Protein AF-A0A816B6E9-F1 (afdb_monomer_lite)

Secondary structure (DSSP, 8-state):
-TTSBPTT-B-TT-PBP-GGGB--TTPPPP-------EE-TTT--EEEE--HHHHSSPPEE--SSSS-EEESSGGGHHHHHTT--EEEPPS-SS--EEEEEETTTTEEEEEE-TTTT-------

Radius of gyration: 19.25 Å; chains: 1; bounding box: 46×41×43 Å

pLDDT: mean 84.03, std 8.9, range [58.66, 95.12]

Organism: NCBI:txid392033

InterPro domains:
  IPR000101 Gamma-glutamyltranspeptidase [PTHR11686] (1-53)
  IPR029055 Nucleophile aminohydrolases, N-terminal [SSF56235] (1-122)
  IPR043137 Gamma-glutamyltranspeptidase, small subunit, C-terminal domain [G3DSA:3.60.20.40] (1-52)
  IPR043137 Gamma-glutamyltranspeptidase, small subunit, C-terminal domain [G3DSA:3.60.20.40] (53-120)

Sequence (124 aa):
MDSFSTPNTTNRFGIPASPANYIAPGKRPVSSMAPLIIMEKHNQRIQQVLGGSAIDSPHLHSQLLPQEVIAENDILKRLKDRGHNITCGAFGGSTIQGIEWRNEVNQYWANCDIRKGGAPDGIS

Foldseek 3Di:
DPLAFDQPDAPPQRHHTDPVRHDDPPDDHDDPDDDDFDADPPPRDRAWPDDAVRQQDKDWDDDPPPQAIETQDDPCPVVVVVVGHYDDDDQPPDWGWIWGQDPVVRDIDTHTRVSVPDDDDDDD

Structure (mmCIF, N/CA/C/O backbone):
data_AF-A0A816B6E9-F1
#
_entry.id   AF-A0A816B6E9-F1
#
loop_
_atom_site.group_PDB
_atom_site.id
_atom_site.type_symbol
_atom_site.label_atom_id
_atom_site.label_alt_id
_atom_site.label_comp_id
_atom_site.label_asym_id
_atom_site.label_entity_id
_atom_site.label_seq_id
_atom_site.pdbx_PDB_ins_code
_atom_site.Cartn_x
_atom_site.Cartn_y
_atom_site.Cartn_z
_atom_site.occupancy
_atom_site.B_iso_or_equiv
_atom_site.auth_seq_id
_atom_site.auth_comp_id
_atom_site.auth_asym_id
_atom_site.auth_atom_id
_atom_site.pdbx_PDB_model_num
ATOM 1 N N . MET A 1 1 ? -10.120 17.010 11.565 1.00 63.78 1 MET A N 1
ATOM 2 C CA . MET A 1 1 ? -9.156 16.376 12.503 1.00 63.78 1 MET A CA 1
ATOM 3 C C . MET A 1 1 ? -9.475 14.880 12.589 1.00 63.78 1 MET A C 1
ATOM 5 O O . MET A 1 1 ? -9.470 14.292 13.663 1.00 63.78 1 MET A O 1
ATOM 9 N N . ASP A 1 2 ? -9.750 14.251 11.446 1.00 82.94 2 ASP A N 1
ATOM 10 C CA . ASP A 1 2 ? -10.646 13.082 11.414 1.00 82.94 2 ASP A CA 1
ATOM 11 C C . ASP A 1 2 ? -9.894 11.754 11.555 1.00 82.94 2 ASP A C 1
ATOM 13 O O . ASP A 1 2 ? -10.496 10.696 11.688 1.00 82.94 2 ASP A O 1
ATOM 17 N N . SER A 1 3 ? -8.560 11.811 11.560 1.00 86.94 3 SER A N 1
ATOM 18 C CA . SER A 1 3 ? -7.685 10.658 11.789 1.00 86.94 3 SER A CA 1
ATOM 19 C C . SER A 1 3 ? -7.501 10.327 13.277 1.00 86.94 3 SER A C 1
ATOM 21 O O . SER A 1 3 ? -6.911 9.297 13.594 1.00 86.94 3 SER A O 1
ATOM 23 N N . PHE A 1 4 ? -7.977 11.175 14.198 1.00 92.31 4 PHE A N 1
ATOM 24 C CA . PHE A 1 4 ? -8.072 10.823 15.617 1.00 92.31 4 PHE A CA 1
ATOM 25 C C . PHE A 1 4 ? -9.312 9.968 15.883 1.00 92.31 4 PHE A C 1
ATOM 27 O O . PHE A 1 4 ? -10.340 10.082 15.225 1.00 92.31 4 PHE A O 1
ATOM 34 N N . SER A 1 5 ? -9.226 9.135 16.910 1.00 88.94 5 SER A N 1
ATOM 35 C CA . SER A 1 5 ? -10.377 8.469 17.502 1.00 88.94 5 SER A CA 1
ATOM 36 C C . SER A 1 5 ? -11.120 9.429 18.442 1.00 88.94 5 SER A C 1
ATOM 38 O O . SER A 1 5 ? -10.492 10.140 19.229 1.00 88.94 5 SER A O 1
ATOM 40 N N . THR A 1 6 ? -12.452 9.426 18.397 1.00 88.81 6 THR A N 1
ATOM 41 C CA . THR A 1 6 ? -13.293 10.193 19.329 1.00 88.81 6 THR A CA 1
ATOM 42 C C . THR A 1 6 ? -13.791 9.257 20.433 1.00 88.81 6 THR A C 1
ATOM 44 O O . THR A 1 6 ? -14.322 8.194 20.119 1.00 88.81 6 THR A O 1
ATOM 47 N N . PRO A 1 7 ? -13.630 9.592 21.724 1.00 86.94 7 PRO A N 1
ATOM 48 C CA . PRO A 1 7 ? -14.166 8.770 22.804 1.00 86.94 7 PRO A CA 1
ATOM 49 C C . PRO A 1 7 ? -15.674 8.539 22.656 1.00 86.94 7 PRO A C 1
ATOM 51 O O . PRO A 1 7 ? 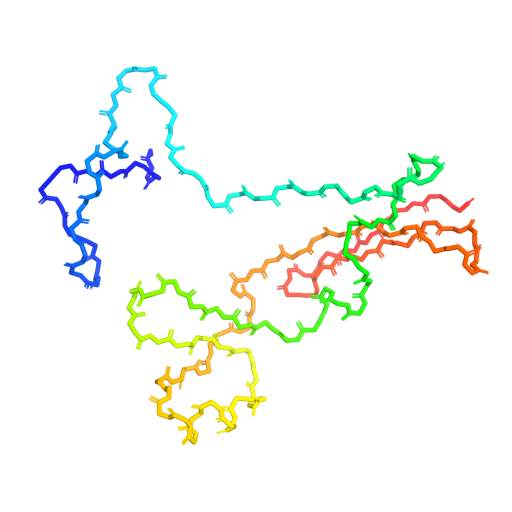-16.400 9.433 22.225 1.00 86.94 7 PRO A O 1
ATOM 54 N N . ASN A 1 8 ? -16.145 7.353 23.050 1.00 84.88 8 ASN A N 1
ATOM 55 C CA . ASN A 1 8 ? -17.558 6.949 23.002 1.00 84.88 8 ASN A CA 1
ATOM 56 C C . ASN A 1 8 ? -18.199 6.963 21.604 1.00 84.88 8 ASN A C 1
ATOM 58 O O . ASN A 1 8 ? -19.424 6.946 21.497 1.00 84.88 8 ASN A O 1
ATOM 62 N N . THR A 1 9 ? -17.400 6.958 20.535 1.00 86.75 9 THR A N 1
ATOM 63 C CA . THR A 1 9 ? -17.905 6.722 19.182 1.00 86.75 9 THR A CA 1
ATOM 64 C C . THR A 1 9 ? -17.550 5.319 18.708 1.00 86.75 9 THR A C 1
ATOM 66 O O . THR A 1 9 ? -16.518 4.740 19.060 1.00 86.75 9 THR A O 1
ATOM 69 N N . THR A 1 10 ? -18.436 4.764 17.893 1.00 85.81 10 THR A N 1
ATOM 70 C CA . THR A 1 10 ? -18.182 3.576 17.087 1.00 85.81 10 THR A CA 1
ATOM 71 C C . THR A 1 10 ? -18.191 3.993 15.627 1.00 85.81 10 THR A C 1
ATOM 73 O O . THR A 1 10 ? -18.932 4.893 15.222 1.00 85.81 10 THR A O 1
ATOM 76 N N . ASN A 1 11 ? -17.332 3.379 14.818 1.00 83.50 11 ASN A N 1
ATOM 77 C CA . ASN A 1 11 ? -17.381 3.622 13.380 1.00 83.50 11 ASN A CA 1
ATOM 78 C C . ASN A 1 11 ? -18.610 2.928 12.753 1.00 83.50 11 ASN A C 1
ATOM 80 O O . ASN A 1 11 ? -19.346 2.197 13.417 1.00 83.50 11 ASN A O 1
ATOM 84 N N . ARG A 1 12 ? -18.810 3.108 11.440 1.00 82.50 12 ARG A N 1
ATOM 85 C CA . ARG A 1 12 ? -19.906 2.474 10.679 1.00 82.50 12 ARG A CA 1
ATOM 86 C C . ARG A 1 12 ? -19.944 0.939 10.800 1.00 82.50 12 ARG A C 1
ATOM 88 O O . ARG A 1 12 ? -20.985 0.341 10.556 1.00 82.50 12 ARG A O 1
ATOM 95 N N . PHE A 1 13 ? -18.831 0.318 11.182 1.00 78.12 13 PHE A N 1
ATOM 96 C CA . PHE A 1 13 ? -18.678 -1.126 11.345 1.00 78.12 13 PHE A CA 1
ATOM 97 C C . PHE A 1 13 ? -18.810 -1.588 12.807 1.00 78.12 13 PHE A C 1
ATOM 99 O O . PHE A 1 13 ? -18.520 -2.741 13.107 1.00 78.12 13 PHE A O 1
ATOM 106 N N . GLY A 1 14 ? -19.218 -0.707 13.728 1.00 84.19 14 GLY A N 1
ATOM 107 C CA . GLY A 1 14 ? -19.398 -1.038 15.145 1.00 84.19 14 GLY A CA 1
ATOM 108 C C . GLY A 1 14 ? -18.092 -1.203 15.931 1.00 84.19 14 GLY A C 1
ATOM 109 O O . GLY A 1 14 ? -18.124 -1.642 17.077 1.00 84.19 14 GLY A O 1
ATOM 110 N N . ILE A 1 15 ? -16.945 -0.847 15.346 1.00 85.31 15 ILE A N 1
ATOM 111 C CA . ILE A 1 15 ? -15.641 -0.966 16.004 1.00 85.31 15 ILE A CA 1
ATOM 112 C C . ILE A 1 15 ? -15.476 0.214 16.973 1.00 85.31 15 ILE A C 1
ATOM 114 O O . ILE A 1 15 ? -15.648 1.365 16.545 1.00 85.31 15 ILE A O 1
ATOM 118 N N . PRO A 1 16 ? -15.152 -0.036 18.257 1.00 88.62 16 PRO A N 1
ATOM 119 C CA . PRO A 1 16 ? -14.958 1.024 19.235 1.00 88.62 16 PRO A CA 1
ATOM 120 C C . PRO A 1 16 ? -13.710 1.854 18.929 1.00 88.62 16 PRO A C 1
ATOM 122 O O . PRO A 1 16 ? -12.718 1.376 18.373 1.00 88.62 16 PRO A O 1
ATOM 125 N N . ALA A 1 17 ? -13.762 3.119 19.329 1.00 89.00 17 ALA A N 1
ATOM 126 C CA . ALA A 1 17 ? -12.653 4.048 19.216 1.00 89.00 17 ALA A CA 1
ATOM 127 C C . ALA A 1 17 ? -11.408 3.558 19.983 1.00 89.00 17 ALA A C 1
ATOM 129 O O . ALA A 1 17 ? -11.507 3.022 21.085 1.00 89.00 17 ALA A O 1
ATOM 130 N N . SER A 1 18 ? -10.218 3.766 19.411 1.00 90.44 18 SER A N 1
ATOM 131 C CA . SER A 1 18 ? -8.952 3.341 20.019 1.00 90.44 18 SER A CA 1
ATOM 132 C C . SER A 1 18 ? -8.424 4.405 20.991 1.00 90.44 18 SER A C 1
ATOM 134 O O . SER A 1 18 ? -8.027 5.479 20.527 1.00 90.44 18 SER A O 1
ATOM 136 N N . PRO A 1 19 ? -8.317 4.131 22.310 1.00 90.75 19 PRO A N 1
ATOM 137 C CA . PRO A 1 19 ? -7.870 5.131 23.287 1.00 90.75 19 PRO A CA 1
ATOM 138 C C . PRO A 1 19 ? -6.477 5.700 23.009 1.00 90.75 19 PRO A C 1
ATOM 140 O O . PRO A 1 19 ? -6.228 6.894 23.187 1.00 90.75 19 PRO A O 1
ATOM 143 N N . ALA A 1 20 ? -5.577 4.867 22.478 1.00 92.25 20 ALA A N 1
ATOM 144 C CA . ALA A 1 20 ? -4.234 5.277 22.078 1.00 92.25 20 ALA A CA 1
ATOM 145 C C . ALA A 1 20 ? -4.236 6.400 21.023 1.00 92.25 20 ALA A C 1
ATOM 147 O O . ALA A 1 20 ? -3.294 7.191 20.972 1.00 92.25 20 ALA A O 1
ATOM 148 N N . ASN A 1 21 ? -5.306 6.536 20.234 1.00 94.81 21 ASN A N 1
ATOM 149 C CA . ASN A 1 21 ? -5.442 7.530 19.174 1.00 94.81 21 ASN A CA 1
ATOM 150 C C . ASN A 1 21 ? -6.481 8.622 19.505 1.00 94.81 21 ASN A C 1
ATOM 152 O O . ASN A 1 21 ? -7.001 9.258 18.597 1.00 94.81 21 ASN A O 1
ATOM 156 N N . TYR A 1 22 ? -6.801 8.871 20.781 1.00 94.38 22 TYR A N 1
ATOM 157 C CA . TYR A 1 22 ? -7.630 10.026 21.162 1.00 94.38 22 TYR A CA 1
ATOM 158 C C . TYR A 1 22 ? -6.914 11.358 20.938 1.00 94.38 22 TYR A C 1
ATOM 160 O O . TYR A 1 22 ? -5.692 11.435 21.107 1.00 94.38 22 TYR A O 1
ATOM 168 N N . ILE A 1 23 ? -7.684 12.391 20.583 1.00 91.94 23 ILE A N 1
ATOM 169 C CA . ILE A 1 23 ? -7.195 13.763 20.418 1.00 91.94 23 ILE A CA 1
ATOM 170 C C . ILE A 1 23 ? -6.687 14.331 21.749 1.00 91.94 23 ILE A C 1
ATOM 172 O O . ILE A 1 23 ? -7.309 14.164 22.795 1.00 91.94 23 ILE A O 1
ATOM 176 N N . ALA A 1 24 ? -5.548 15.016 21.700 1.00 91.88 24 ALA A N 1
ATOM 177 C CA . ALA A 1 24 ? -5.003 15.785 22.813 1.00 91.88 24 ALA A CA 1
ATOM 178 C C . ALA A 1 24 ? -4.173 16.959 22.261 1.00 91.88 24 ALA A C 1
ATOM 180 O O . ALA A 1 24 ? -3.644 16.844 21.148 1.00 91.88 24 ALA A O 1
ATOM 181 N N . PRO A 1 25 ? -4.029 18.075 23.002 1.00 95.12 25 PRO A N 1
ATOM 182 C CA . PRO A 1 25 ? -3.202 19.200 22.572 1.00 95.12 25 PRO A CA 1
ATOM 183 C C . PRO A 1 25 ? -1.779 18.755 22.205 1.00 95.12 25 PRO A C 1
ATOM 185 O O . PRO A 1 25 ? -1.139 18.018 22.950 1.00 95.12 25 PRO A O 1
ATOM 188 N N . GLY A 1 26 ? -1.296 19.170 21.032 1.00 93.50 26 GLY A N 1
ATOM 189 C CA . GLY A 1 26 ? 0.046 18.837 20.533 1.00 93.50 26 GLY A CA 1
ATOM 190 C C . GLY A 1 26 ? 0.248 17.389 20.060 1.00 93.50 26 GLY A C 1
ATOM 191 O O . GLY A 1 26 ? 1.311 17.072 19.524 1.00 93.50 26 GLY A O 1
ATOM 192 N N . LYS A 1 27 ? -0.745 16.503 20.210 1.00 94.44 27 LYS A N 1
ATOM 193 C CA . LYS A 1 27 ? -0.650 15.115 19.740 1.00 94.44 27 LYS A CA 1
ATOM 194 C C . LYS A 1 27 ? -0.765 15.049 18.214 1.00 94.44 27 LYS A C 1
ATOM 196 O O . LYS A 1 27 ? -1.464 15.852 17.601 1.00 94.44 27 LYS A O 1
ATOM 201 N N . ARG A 1 28 ? -0.104 14.064 17.598 1.00 94.19 28 ARG A N 1
ATOM 202 C CA . ARG A 1 28 ? -0.261 13.730 16.172 1.00 94.19 28 ARG A CA 1
ATOM 203 C C . ARG A 1 28 ? -1.200 12.527 16.021 1.00 94.19 28 ARG A C 1
ATOM 205 O O . ARG A 1 28 ? -1.045 11.577 16.790 1.00 94.19 28 ARG A O 1
ATOM 212 N N . PRO A 1 29 ? -2.154 12.550 15.078 1.00 94.50 29 PRO A N 1
ATOM 213 C CA . PRO A 1 29 ? -3.001 11.393 14.823 1.00 94.50 29 PRO A CA 1
ATOM 214 C C . PRO A 1 29 ? -2.206 10.278 14.141 1.00 94.50 29 PRO A C 1
ATOM 216 O O . PRO A 1 29 ? -1.231 10.541 13.431 1.00 94.50 29 PRO A O 1
ATOM 219 N N . VAL A 1 30 ? -2.650 9.036 14.324 1.00 92.69 30 VAL A N 1
ATOM 220 C CA . VAL A 1 30 ? -2.151 7.902 13.535 1.00 92.69 30 VAL A CA 1
ATOM 221 C C . VAL A 1 30 ? -2.466 8.125 12.052 1.00 92.69 30 VAL A C 1
ATOM 223 O O . VAL A 1 30 ? -3.521 8.652 11.699 1.00 92.69 30 VAL A O 1
ATOM 226 N N . SER A 1 31 ? -1.543 7.711 11.184 1.00 92.19 31 SER A N 1
ATOM 227 C CA . SER A 1 31 ? -1.687 7.767 9.731 1.00 92.19 31 SER A CA 1
ATOM 228 C C . SER A 1 31 ? -1.353 6.416 9.108 1.00 92.19 31 SER A C 1
ATOM 230 O O . SER A 1 31 ? -0.464 5.714 9.585 1.00 92.19 31 SER A O 1
ATOM 232 N N . SER A 1 32 ? -2.047 6.078 8.023 1.00 91.44 32 SER A N 1
ATOM 233 C CA . SER A 1 32 ? -1.761 4.907 7.187 1.00 91.44 32 SER A CA 1
ATOM 234 C C . SER A 1 32 ? -0.703 5.184 6.110 1.00 91.44 32 SER A C 1
ATOM 236 O O . SER A 1 32 ? -0.440 4.320 5.279 1.00 91.44 32 SER A O 1
ATOM 238 N N . MET A 1 33 ? -0.113 6.385 6.080 1.00 92.88 33 MET A N 1
ATOM 239 C CA . MET A 1 33 ? 0.939 6.727 5.121 1.00 92.88 33 MET A CA 1
ATOM 240 C C . MET A 1 33 ? 2.207 5.907 5.383 1.00 92.88 33 MET A C 1
ATOM 242 O O . MET A 1 33 ? 2.741 5.923 6.490 1.00 92.88 33 MET A O 1
ATOM 246 N N . ALA A 1 34 ? 2.719 5.259 4.338 1.00 91.00 34 ALA A N 1
ATOM 247 C CA . ALA A 1 34 ? 3.941 4.460 4.384 1.00 91.00 34 ALA A CA 1
ATOM 248 C C . ALA A 1 34 ? 4.885 4.828 3.220 1.00 91.00 34 ALA A C 1
ATOM 250 O O . ALA A 1 34 ? 5.032 4.044 2.282 1.00 91.00 34 ALA A O 1
ATOM 251 N N . PRO A 1 35 ? 5.507 6.026 3.227 1.00 90.50 35 PRO A N 1
ATOM 252 C CA . PRO A 1 35 ? 6.560 6.338 2.265 1.00 90.50 35 PRO A CA 1
ATOM 253 C C . PRO A 1 35 ? 7.753 5.399 2.490 1.00 90.50 35 PRO A C 1
ATOM 255 O O . PRO A 1 35 ? 8.216 5.244 3.621 1.00 90.50 35 PRO A O 1
ATOM 258 N N . LEU A 1 36 ? 8.245 4.769 1.422 1.00 89.38 36 LEU A N 1
ATOM 259 C CA . LEU A 1 36 ? 9.281 3.741 1.495 1.00 89.38 36 LEU A CA 1
ATOM 260 C C . LEU A 1 36 ? 10.391 4.007 0.475 1.00 89.38 36 LEU A C 1
ATOM 262 O O . LEU A 1 36 ? 10.118 4.302 -0.685 1.00 89.38 36 LEU A O 1
ATOM 266 N N . ILE A 1 37 ? 11.638 3.841 0.915 1.00 88.12 37 ILE A N 1
ATOM 267 C CA . ILE A 1 37 ? 12.826 3.812 0.058 1.00 88.12 37 ILE A CA 1
ATOM 268 C C . ILE A 1 37 ? 13.518 2.474 0.294 1.00 88.12 37 ILE A C 1
ATOM 270 O O . ILE A 1 37 ? 13.867 2.151 1.431 1.00 88.12 37 ILE A O 1
ATOM 274 N N . ILE A 1 38 ? 13.727 1.704 -0.773 1.00 86.31 38 ILE A N 1
ATOM 275 C CA . ILE A 1 38 ? 14.470 0.445 -0.718 1.00 86.31 38 ILE A CA 1
ATOM 276 C C . ILE A 1 38 ? 15.860 0.683 -1.304 1.00 86.31 38 ILE A C 1
ATOM 278 O O . ILE A 1 38 ? 16.009 1.134 -2.444 1.00 86.31 38 ILE A O 1
ATOM 282 N N . MET A 1 39 ? 16.881 0.375 -0.507 1.00 83.94 39 MET A N 1
ATOM 283 C CA . MET A 1 39 ? 18.282 0.538 -0.884 1.00 83.94 39 MET A CA 1
ATOM 284 C C . MET A 1 39 ? 18.957 -0.813 -1.073 1.00 83.94 39 MET A C 1
ATOM 286 O O . MET A 1 39 ? 18.750 -1.746 -0.294 1.00 83.94 39 MET A O 1
ATOM 290 N N . GLU A 1 40 ? 19.831 -0.886 -2.068 1.00 80.50 40 GLU A N 1
ATOM 291 C CA . GLU A 1 40 ? 20.719 -2.020 -2.239 1.00 80.50 40 GLU A CA 1
ATOM 292 C C . GLU A 1 40 ? 21.809 -2.006 -1.162 1.00 80.50 40 GLU A C 1
ATOM 294 O O . GLU A 1 40 ? 22.503 -1.011 -0.940 1.00 80.50 40 GLU A O 1
ATOM 299 N N . LYS A 1 41 ? 21.997 -3.156 -0.513 1.00 78.31 41 LYS A N 1
ATOM 300 C CA . LYS A 1 41 ? 22.912 -3.307 0.624 1.00 78.31 41 LYS A CA 1
ATOM 301 C C . LYS A 1 41 ? 24.371 -2.972 0.291 1.00 78.31 41 LYS A C 1
ATOM 303 O O . LYS A 1 41 ? 25.094 -2.503 1.163 1.00 78.31 41 LYS A O 1
ATOM 308 N N . HIS A 1 42 ? 24.817 -3.255 -0.933 1.00 75.38 42 HIS A N 1
ATOM 309 C CA . HIS A 1 42 ? 26.244 -3.283 -1.269 1.00 75.38 42 HIS A CA 1
ATOM 310 C C . HIS A 1 42 ? 26.793 -1.971 -1.827 1.00 75.38 42 HIS A C 1
ATOM 312 O O . HIS A 1 42 ? 27.951 -1.651 -1.583 1.00 75.38 42 HIS A O 1
ATOM 318 N N . ASN A 1 43 ? 25.985 -1.212 -2.561 1.00 70.25 43 ASN A N 1
ATOM 319 C CA . ASN A 1 43 ? 26.423 0.012 -3.239 1.00 70.25 43 ASN A CA 1
ATOM 320 C C . ASN A 1 43 ? 25.671 1.263 -2.749 1.00 70.25 43 ASN A C 1
ATOM 322 O O . ASN A 1 43 ? 25.882 2.337 -3.308 1.00 70.25 43 ASN A O 1
ATOM 326 N N . GLN A 1 44 ? 24.792 1.118 -1.743 1.00 65.56 44 GLN A N 1
ATOM 327 C CA . GLN A 1 44 ? 23.921 2.179 -1.217 1.00 65.56 44 GLN A CA 1
ATOM 328 C C . GLN A 1 44 ? 23.111 2.905 -2.306 1.00 65.56 44 GLN A C 1
ATOM 330 O O . GLN A 1 44 ? 22.683 4.043 -2.117 1.00 65.56 44 GLN A O 1
ATOM 335 N N . ARG A 1 45 ? 22.885 2.260 -3.457 1.00 66.31 45 ARG A N 1
ATOM 336 C CA . ARG A 1 45 ? 22.025 2.802 -4.507 1.00 66.31 45 ARG A CA 1
ATOM 337 C C . ARG A 1 45 ? 20.572 2.583 -4.126 1.00 66.31 45 ARG A C 1
ATOM 339 O O . ARG A 1 45 ? 20.205 1.560 -3.543 1.00 66.31 45 ARG A O 1
ATOM 346 N N . ILE A 1 46 ? 19.737 3.548 -4.488 1.00 67.19 46 ILE A N 1
ATOM 347 C CA . ILE A 1 46 ? 18.287 3.388 -4.435 1.00 67.19 46 ILE A CA 1
ATOM 348 C C . ILE A 1 46 ? 17.944 2.319 -5.467 1.00 67.19 46 ILE A C 1
ATOM 350 O O . ILE A 1 46 ? 18.138 2.535 -6.658 1.00 67.19 46 ILE A O 1
ATOM 354 N N . GLN A 1 47 ? 17.499 1.154 -5.005 1.00 65.81 47 GLN A N 1
ATOM 355 C CA . GLN A 1 47 ? 17.164 0.045 -5.891 1.00 65.81 47 GLN A CA 1
ATOM 356 C C . GLN A 1 47 ? 15.712 0.162 -6.343 1.00 65.81 47 GLN A C 1
ATOM 358 O O . GLN A 1 47 ? 15.411 -0.050 -7.514 1.00 65.81 47 GLN A O 1
ATOM 363 N N . GLN A 1 48 ? 14.809 0.529 -5.428 1.00 67.00 48 GLN A N 1
ATOM 364 C CA . GLN A 1 48 ? 13.386 0.415 -5.706 1.00 67.00 48 GLN A CA 1
ATOM 365 C C . GLN A 1 48 ? 12.519 1.381 -4.887 1.00 67.00 48 GLN A C 1
ATOM 367 O O . GLN A 1 48 ? 12.541 1.409 -3.657 1.00 67.00 48 GLN A O 1
ATOM 372 N N . VAL A 1 49 ? 11.666 2.102 -5.602 1.00 62.28 49 VAL A N 1
ATOM 373 C CA . VAL A 1 49 ? 10.382 2.626 -5.142 1.00 62.28 49 VAL A CA 1
ATOM 374 C C . VAL A 1 49 ? 9.348 1.999 -6.084 1.00 62.28 49 VAL A C 1
ATOM 376 O O . VAL A 1 49 ? 8.893 2.648 -7.000 1.00 62.28 49 VAL A O 1
ATOM 379 N N . LEU A 1 50 ? 9.070 0.699 -5.918 1.00 61.97 50 LEU A N 1
ATOM 380 C CA . LEU A 1 50 ? 8.117 -0.152 -6.666 1.00 61.97 50 LEU A CA 1
ATOM 381 C C . LEU A 1 50 ? 8.240 -0.148 -8.215 1.00 61.97 50 LEU A C 1
ATOM 383 O O . LEU A 1 50 ? 8.027 0.856 -8.883 1.00 61.97 50 LEU A O 1
ATOM 387 N N . GLY A 1 51 ? 8.543 -1.307 -8.811 1.00 63.06 51 GLY A N 1
ATOM 388 C CA . GLY A 1 51 ? 8.675 -1.446 -10.270 1.00 63.06 51 GLY A CA 1
ATOM 389 C C . GLY A 1 51 ? 7.367 -1.197 -11.039 1.00 63.06 51 GLY A C 1
ATOM 390 O O . GLY A 1 51 ? 6.278 -1.489 -10.547 1.00 63.06 51 GLY A O 1
ATOM 391 N N . GLY A 1 52 ? 7.470 -0.684 -12.271 1.00 66.94 52 GLY A N 1
ATOM 392 C CA . GLY A 1 52 ? 6.319 -0.186 -13.042 1.00 66.94 52 GLY A CA 1
ATOM 393 C C . GLY A 1 52 ? 5.148 -1.168 -13.192 1.00 66.94 52 GLY A C 1
ATOM 394 O O . GLY A 1 52 ? 4.025 -0.824 -12.844 1.00 66.94 52 GLY A O 1
ATOM 395 N N . SER A 1 53 ? 5.388 -2.417 -13.603 1.00 76.25 53 SER A N 1
ATOM 396 C CA . SER A 1 53 ? 4.319 -3.427 -13.721 1.00 76.25 53 SER A CA 1
ATOM 397 C C . SER A 1 53 ? 3.735 -3.871 -12.374 1.00 76.25 53 SER A C 1
ATOM 399 O O . SER A 1 53 ? 2.604 -4.353 -12.328 1.00 76.25 53 SER A O 1
ATOM 401 N N . ALA A 1 54 ? 4.474 -3.703 -11.273 1.00 83.88 54 ALA A N 1
ATOM 402 C CA . ALA A 1 54 ? 3.974 -3.999 -9.934 1.00 83.88 54 ALA A CA 1
ATOM 403 C C . ALA A 1 54 ? 2.961 -2.945 -9.461 1.00 83.88 54 ALA A C 1
ATOM 405 O O . ALA A 1 54 ? 2.035 -3.291 -8.738 1.00 83.88 54 ALA A O 1
ATOM 406 N N . ILE A 1 55 ? 3.103 -1.690 -9.902 1.00 87.62 55 ILE A N 1
ATOM 407 C CA . ILE A 1 55 ? 2.176 -0.591 -9.579 1.00 87.62 55 ILE A CA 1
ATOM 408 C C . ILE A 1 55 ? 0.795 -0.819 -10.208 1.00 87.62 55 ILE A C 1
ATOM 410 O O . ILE A 1 55 ? -0.233 -0.621 -9.563 1.00 87.62 55 ILE A O 1
ATOM 414 N N . ASP A 1 56 ? 0.763 -1.297 -11.450 1.00 87.38 56 ASP A N 1
ATOM 415 C CA . ASP A 1 56 ? -0.493 -1.544 -12.171 1.00 87.38 56 ASP A CA 1
ATOM 416 C C . ASP A 1 56 ? -1.054 -2.954 -11.930 1.00 87.38 56 ASP A C 1
ATOM 418 O O . ASP A 1 56 ? -2.121 -3.309 -12.433 1.00 87.38 56 ASP A O 1
ATOM 422 N N . SER A 1 57 ? -0.357 -3.772 -11.137 1.00 87.25 57 SER A N 1
ATOM 423 C CA . SER A 1 57 ? -0.839 -5.101 -10.772 1.00 87.25 57 SER A CA 1
ATOM 424 C C . SER A 1 57 ? -2.104 -5.004 -9.905 1.00 87.25 57 SER A C 1
ATOM 426 O O . SER A 1 57 ? -2.234 -4.068 -9.117 1.00 87.25 57 SER A O 1
ATOM 428 N N . PRO A 1 58 ? -3.048 -5.955 -10.014 1.00 86.62 58 PRO A N 1
ATOM 429 C CA . PRO A 1 58 ? -4.262 -5.964 -9.200 1.00 86.62 58 PRO A CA 1
ATOM 430 C C . PRO A 1 58 ? -3.964 -5.976 -7.697 1.00 86.62 58 PRO A C 1
ATOM 432 O O . PRO A 1 58 ? -3.150 -6.773 -7.224 1.00 86.62 58 PRO A O 1
ATOM 435 N N . HIS A 1 59 ? -4.669 -5.138 -6.940 1.00 87.00 59 HIS A N 1
ATOM 436 C CA . HIS A 1 59 ? -4.521 -5.042 -5.490 1.00 87.00 59 HIS A CA 1
ATOM 437 C C . HIS A 1 59 ? -5.597 -5.831 -4.735 1.00 87.00 59 HIS A C 1
ATOM 439 O O . HIS A 1 59 ? -6.726 -6.017 -5.200 1.00 87.00 59 HIS A O 1
ATOM 445 N N . LEU A 1 60 ? -5.240 -6.259 -3.522 1.00 89.06 60 LEU A N 1
ATOM 446 C CA . LEU A 1 60 ? -6.170 -6.769 -2.520 1.00 89.06 60 LEU A CA 1
ATOM 447 C C . LEU A 1 60 ? -5.915 -6.081 -1.177 1.00 89.06 60 LEU A C 1
ATOM 449 O O . LEU A 1 60 ? -4.789 -5.682 -0.885 1.00 89.06 60 LEU A O 1
ATOM 453 N N . HIS A 1 61 ? -6.950 -5.972 -0.349 1.00 89.62 61 HIS A N 1
ATOM 454 C CA . HIS A 1 61 ? -6.890 -5.357 0.974 1.00 89.62 61 HIS A CA 1
ATOM 455 C C . HIS A 1 61 ? -7.698 -6.159 1.990 1.00 89.62 61 HIS A C 1
ATOM 457 O O . HIS A 1 61 ? -8.816 -6.598 1.718 1.00 89.62 61 HIS A O 1
ATOM 463 N N . SER A 1 62 ? -7.140 -6.306 3.188 1.00 90.06 62 SER A N 1
ATOM 464 C CA . SER A 1 62 ? -7.870 -6.713 4.384 1.00 90.06 62 SER A CA 1
ATOM 465 C C . SER A 1 62 ? -7.220 -6.057 5.596 1.00 90.06 62 SER A C 1
ATOM 467 O O . SER A 1 62 ? -5.998 -6.014 5.715 1.00 90.06 62 SER A O 1
ATOM 469 N N . GLN A 1 63 ? -8.045 -5.544 6.5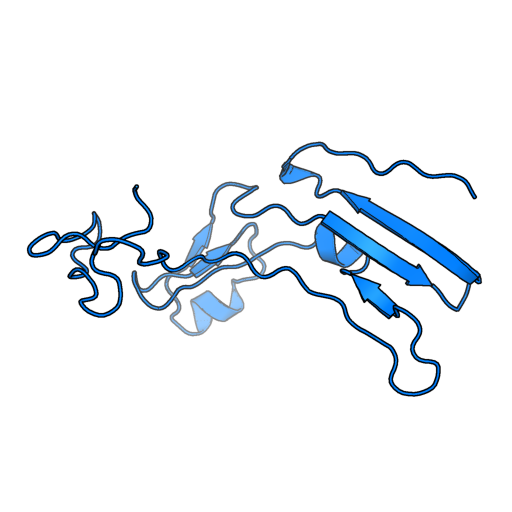01 1.00 90.62 63 GLN A N 1
ATOM 470 C CA . GLN A 1 63 ? -7.618 -4.781 7.677 1.00 90.62 63 GLN A CA 1
ATOM 471 C C . GLN A 1 63 ? -8.088 -5.433 8.981 1.00 90.62 63 GLN A C 1
ATOM 473 O O . GLN A 1 63 ? -8.311 -4.740 9.972 1.00 90.62 63 GLN A O 1
ATOM 478 N N . LEU A 1 64 ? -8.269 -6.762 8.960 1.00 89.12 64 LEU A N 1
ATOM 479 C CA . LEU A 1 64 ? -8.842 -7.599 10.024 1.00 89.12 64 LEU A CA 1
ATOM 480 C C . LEU A 1 64 ? -10.341 -7.358 10.275 1.00 89.12 64 LEU A C 1
ATOM 482 O O . LEU A 1 64 ? -11.118 -8.310 10.250 1.00 89.12 64 LEU A O 1
ATOM 486 N N . LEU A 1 65 ? -10.746 -6.105 10.499 1.00 87.06 65 LEU A N 1
ATOM 487 C CA . LEU A 1 65 ? -12.134 -5.704 10.723 1.00 87.06 65 LEU A CA 1
ATOM 488 C C . LEU A 1 65 ? -12.553 -4.592 9.742 1.00 87.06 65 LEU A C 1
ATOM 490 O O . LEU A 1 65 ? -11.887 -3.555 9.697 1.00 87.06 65 LEU A O 1
ATOM 494 N N . PRO A 1 66 ? -13.676 -4.724 9.015 1.00 86.50 66 PRO A N 1
ATOM 495 C CA . PRO A 1 66 ? -14.573 -5.884 8.975 1.00 86.50 66 PRO A CA 1
ATOM 496 C C . PRO A 1 66 ? -13.900 -7.138 8.388 1.00 86.50 66 PRO A C 1
ATOM 498 O O . PRO A 1 66 ? -12.876 -7.048 7.712 1.00 86.50 66 PRO A O 1
ATOM 501 N N . GLN A 1 67 ? -14.466 -8.315 8.680 1.00 90.00 67 GLN A N 1
ATOM 502 C CA . GLN A 1 67 ? -13.938 -9.611 8.239 1.00 90.00 67 GLN A CA 1
ATOM 503 C C . GLN A 1 67 ? -14.268 -9.860 6.758 1.00 90.00 67 GLN A C 1
ATOM 505 O O . GLN A 1 67 ? -15.125 -10.671 6.402 1.00 90.00 67 GLN A O 1
ATOM 510 N N . GLU A 1 68 ? -13.585 -9.128 5.888 1.00 88.50 68 GLU A N 1
ATOM 511 C CA . GLU A 1 68 ? -13.680 -9.254 4.439 1.00 88.50 68 GLU A CA 1
ATOM 512 C C . GLU A 1 68 ? -12.323 -9.022 3.764 1.00 88.50 68 GLU A C 1
ATOM 514 O O . GLU A 1 68 ? -11.390 -8.442 4.334 1.00 88.50 68 GLU A O 1
ATOM 519 N N . VAL A 1 69 ? -12.223 -9.512 2.533 1.00 88.94 69 VAL A N 1
ATOM 520 C CA . VAL A 1 69 ? -11.132 -9.230 1.604 1.00 88.94 69 VAL A CA 1
ATOM 521 C C . VAL A 1 69 ? -11.719 -8.470 0.426 1.00 88.94 69 VAL A C 1
ATOM 523 O O . VAL A 1 69 ? -12.643 -8.950 -0.227 1.00 88.94 69 VAL A O 1
ATOM 526 N N . ILE A 1 70 ? -11.168 -7.298 0.144 1.00 88.12 70 ILE A N 1
ATOM 527 C CA . ILE A 1 70 ? -11.555 -6.478 -1.002 1.00 88.12 70 ILE A CA 1
ATOM 528 C C . ILE A 1 70 ? -10.482 -6.644 -2.069 1.00 88.12 70 ILE A C 1
ATOM 530 O O . ILE A 1 70 ? -9.302 -6.510 -1.756 1.00 88.12 70 ILE A O 1
ATOM 534 N N . ALA A 1 71 ? -10.857 -6.927 -3.314 1.00 88.00 71 ALA A N 1
ATOM 535 C CA . ALA A 1 71 ? -9.892 -7.005 -4.410 1.00 88.00 71 ALA A CA 1
ATOM 536 C C . ALA A 1 71 ? -10.436 -6.492 -5.733 1.00 88.00 71 ALA A C 1
ATOM 538 O O . ALA A 1 71 ? -11.646 -6.409 -5.930 1.00 88.00 71 ALA A O 1
ATOM 539 N N . GLU A 1 72 ? -9.516 -6.164 -6.634 1.00 85.62 72 GLU A N 1
ATOM 540 C CA . GLU A 1 72 ? -9.830 -5.541 -7.921 1.00 85.62 72 GLU A CA 1
ATOM 541 C C . GLU A 1 72 ? -10.218 -6.540 -9.020 1.00 85.62 72 GLU A C 1
ATOM 543 O O . GLU A 1 72 ? -10.818 -6.143 -10.016 1.00 85.62 72 GLU A O 1
ATOM 548 N N . ASN A 1 73 ? -9.900 -7.831 -8.873 1.00 77.56 73 ASN A N 1
ATOM 549 C CA . ASN A 1 73 ? -10.263 -8.858 -9.851 1.00 77.56 73 ASN A CA 1
ATOM 550 C C . ASN A 1 73 ? -10.453 -10.259 -9.232 1.00 77.56 73 ASN A C 1
ATOM 552 O O . ASN A 1 73 ? -10.228 -10.493 -8.044 1.00 77.56 73 ASN A O 1
ATOM 556 N N . ASP A 1 74 ? -10.870 -11.217 -10.066 1.00 66.50 74 ASP A N 1
ATOM 557 C CA . ASP A 1 74 ? -11.248 -12.581 -9.660 1.00 66.50 74 ASP A CA 1
ATOM 558 C C . ASP A 1 74 ? -10.053 -13.534 -9.432 1.00 66.50 74 ASP A C 1
ATOM 560 O O . ASP A 1 74 ? -10.205 -14.756 -9.409 1.00 66.50 74 ASP A O 1
ATOM 564 N N . ILE A 1 75 ? -8.843 -13.007 -9.185 1.00 66.75 75 ILE A N 1
ATOM 565 C CA . ILE A 1 75 ? -7.671 -13.831 -8.806 1.00 66.75 75 ILE A CA 1
ATOM 566 C C . ILE A 1 75 ? -7.885 -14.598 -7.489 1.00 66.75 75 ILE A C 1
ATOM 568 O O . ILE A 1 75 ? -7.095 -15.468 -7.122 1.00 66.75 75 ILE A O 1
ATOM 572 N N . LEU A 1 76 ? -8.968 -14.301 -6.770 1.00 71.81 76 LEU A N 1
ATOM 573 C CA . LEU A 1 76 ? -9.246 -14.796 -5.432 1.00 71.81 76 LEU A CA 1
ATOM 574 C C . LEU A 1 76 ? -10.182 -16.008 -5.371 1.00 71.81 76 LEU A C 1
ATOM 576 O O . LEU A 1 76 ? -10.611 -16.372 -4.275 1.00 71.81 76 LEU A O 1
ATOM 580 N N . LYS A 1 77 ? -10.462 -16.692 -6.490 1.00 76.06 77 LYS A N 1
ATOM 581 C CA . LYS A 1 77 ? -11.250 -17.941 -6.476 1.00 76.06 77 LYS A CA 1
ATOM 582 C C . LYS A 1 77 ? -10.729 -18.945 -5.434 1.00 76.06 77 LYS A C 1
ATOM 584 O O . LYS A 1 77 ? -11.495 -19.441 -4.617 1.00 76.06 77 LYS A O 1
ATOM 589 N N . ARG A 1 78 ? -9.402 -19.109 -5.345 1.00 81.75 78 ARG A N 1
ATOM 59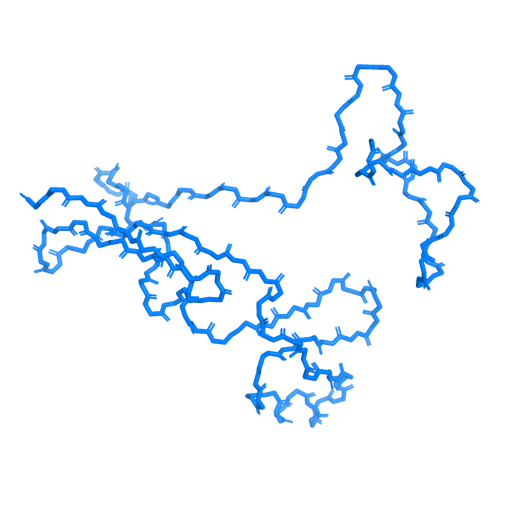0 C CA . ARG A 1 78 ? -8.744 -19.949 -4.324 1.00 81.75 78 ARG A CA 1
ATOM 591 C C . ARG A 1 78 ? -8.922 -19.467 -2.882 1.00 81.75 78 ARG A C 1
ATOM 593 O O . ARG A 1 78 ? -8.848 -20.284 -1.971 1.00 81.75 78 ARG A O 1
ATOM 600 N N . LEU A 1 79 ? -9.085 -18.166 -2.644 1.00 87.00 79 LEU A N 1
ATOM 601 C CA . LEU A 1 79 ? -9.356 -17.657 -1.297 1.00 87.00 79 LEU A CA 1
ATOM 602 C C . LEU A 1 79 ? -10.824 -17.885 -0.915 1.00 87.00 79 LEU A C 1
ATOM 604 O O . LEU A 1 79 ? -11.091 -18.221 0.237 1.00 87.00 79 LEU A O 1
ATOM 608 N N . LYS A 1 80 ? -11.762 -17.794 -1.869 1.00 86.56 80 LYS A N 1
ATOM 609 C CA . LYS A 1 80 ? -13.162 -18.183 -1.628 1.00 86.56 80 LYS A CA 1
ATOM 610 C C . LYS A 1 80 ? -13.248 -19.657 -1.234 1.00 86.56 80 LYS A C 1
ATOM 612 O O . LYS A 1 80 ? -13.881 -19.975 -0.234 1.00 86.56 80 LYS A O 1
ATOM 617 N N . ASP A 1 81 ? -12.516 -20.530 -1.932 1.00 88.62 81 ASP A N 1
ATOM 618 C CA . ASP A 1 81 ? -12.444 -21.967 -1.613 1.00 88.62 81 ASP A CA 1
ATOM 619 C C . ASP A 1 81 ? -11.881 -22.241 -0.205 1.00 88.62 81 ASP A C 1
ATOM 621 O O . ASP A 1 81 ? -12.185 -23.259 0.411 1.00 88.62 81 ASP A O 1
ATOM 625 N N . ARG A 1 82 ? -11.068 -21.322 0.330 1.00 89.75 82 ARG A N 1
ATOM 626 C CA . ARG A 1 82 ? -10.526 -21.377 1.698 1.00 89.75 82 ARG A CA 1
ATOM 627 C C . ARG A 1 82 ? -11.452 -20.746 2.747 1.00 89.75 82 ARG A C 1
ATOM 629 O O . ARG A 1 82 ? -11.066 -20.660 3.908 1.00 89.75 82 ARG A O 1
ATOM 636 N N . GLY A 1 83 ? -12.650 -20.307 2.358 1.00 89.88 83 GLY A N 1
ATOM 637 C CA . GLY A 1 83 ? -13.659 -19.739 3.255 1.00 89.88 83 GLY A CA 1
ATOM 638 C C . GLY A 1 83 ? -13.520 -18.238 3.521 1.00 89.88 83 GLY A C 1
ATOM 639 O O . GLY A 1 83 ? -14.166 -17.724 4.432 1.00 89.88 83 GLY A O 1
ATOM 640 N N . HIS A 1 84 ? -12.695 -17.512 2.759 1.00 90.50 84 HIS A N 1
ATOM 641 C CA . HIS A 1 84 ? -12.621 -16.057 2.893 1.00 90.50 84 HIS A CA 1
ATOM 642 C C . HIS A 1 84 ? -13.881 -15.394 2.323 1.00 90.50 84 HIS A C 1
ATOM 644 O O . HIS A 1 84 ? -14.332 -15.733 1.229 1.00 90.50 84 HIS A O 1
ATOM 650 N N . ASN A 1 85 ? -14.415 -14.408 3.046 1.00 90.12 85 ASN A N 1
ATOM 651 C CA . ASN A 1 85 ? -15.460 -13.525 2.539 1.00 90.12 85 ASN A CA 1
ATOM 652 C C . ASN A 1 85 ? -14.823 -12.477 1.617 1.00 90.12 85 ASN A C 1
ATOM 654 O O . ASN A 1 85 ? -14.002 -11.684 2.081 1.00 90.12 85 ASN A O 1
ATOM 658 N N . ILE A 1 86 ? -15.147 -12.506 0.322 1.00 85.81 86 ILE A N 1
ATOM 659 C CA . ILE A 1 86 ? -14.464 -11.691 -0.691 1.00 85.81 86 ILE A CA 1
ATOM 660 C C . ILE A 1 86 ? -15.458 -10.841 -1.456 1.00 85.81 86 ILE A C 1
ATOM 662 O O . ILE A 1 86 ? -16.357 -11.368 -2.114 1.00 85.81 86 ILE A O 1
ATOM 666 N N . THR A 1 87 ? -15.200 -9.541 -1.456 1.00 83.75 87 THR A N 1
ATOM 667 C CA . THR A 1 87 ? -15.952 -8.549 -2.213 1.00 83.75 87 THR A CA 1
ATOM 668 C C . THR A 1 87 ? -15.067 -8.032 -3.342 1.00 83.75 87 THR A C 1
ATOM 670 O O . THR A 1 87 ? -13.933 -7.607 -3.113 1.00 83.75 87 THR A O 1
ATOM 673 N N . CYS A 1 88 ? -15.564 -8.059 -4.580 1.00 76.94 88 CYS A N 1
ATOM 674 C CA . CYS A 1 88 ? -14.886 -7.351 -5.662 1.00 76.94 88 CYS A CA 1
ATOM 675 C C . CYS A 1 88 ? -15.132 -5.854 -5.450 1.00 76.94 88 CYS A C 1
ATOM 677 O O . CYS A 1 88 ? -16.275 -5.399 -5.513 1.00 76.94 88 CYS A O 1
ATOM 679 N N . GLY A 1 89 ? -14.080 -5.122 -5.099 1.00 70.06 89 GLY A N 1
ATOM 680 C CA . GLY A 1 89 ? -14.152 -3.697 -4.805 1.00 70.06 89 GLY A CA 1
ATOM 681 C C . GLY A 1 89 ? -14.121 -2.844 -6.066 1.00 70.06 89 GLY A C 1
ATOM 682 O O . GLY A 1 89 ? -13.796 -3.320 -7.153 1.00 70.06 89 GLY A O 1
ATOM 683 N N . ALA A 1 90 ? -14.427 -1.557 -5.904 1.00 65.81 90 ALA A N 1
ATOM 684 C CA . ALA A 1 90 ? -14.171 -0.576 -6.948 1.00 65.81 90 ALA A CA 1
ATOM 685 C C . ALA A 1 90 ? -12.662 -0.501 -7.238 1.00 65.81 90 ALA A C 1
ATOM 687 O O . ALA A 1 90 ? -11.840 -0.500 -6.320 1.00 65.81 90 ALA A O 1
ATOM 688 N N . PHE A 1 91 ? -12.319 -0.418 -8.521 1.00 64.94 91 PHE A N 1
ATOM 689 C CA . PHE A 1 91 ? -10.967 -0.125 -8.986 1.00 64.94 91 PHE A CA 1
ATOM 690 C C . PHE A 1 91 ? -10.481 1.197 -8.365 1.00 64.94 91 PHE A C 1
ATOM 692 O O . PHE A 1 91 ? -11.231 2.175 -8.379 1.00 64.94 91 PHE A O 1
ATOM 699 N N . GLY A 1 92 ? -9.262 1.244 -7.809 1.00 65.19 92 GLY A N 1
ATOM 700 C CA . GLY A 1 92 ? -8.719 2.494 -7.245 1.00 65.19 92 GLY A CA 1
ATOM 701 C C . GLY A 1 92 ? -8.809 2.673 -5.727 1.00 65.19 92 GLY A C 1
ATOM 702 O O . GLY A 1 92 ? -8.825 3.806 -5.252 1.00 65.19 92 GLY A O 1
ATOM 703 N N . GLY A 1 93 ? -8.844 1.590 -4.941 1.00 74.81 93 GLY A N 1
ATOM 704 C CA . GLY A 1 93 ? -8.819 1.674 -3.468 1.00 74.81 93 GLY A CA 1
ATOM 705 C C . GLY A 1 93 ? -7.513 2.239 -2.879 1.00 74.81 93 GLY A C 1
ATOM 706 O O . GLY A 1 93 ? -7.487 2.699 -1.738 1.00 74.81 93 GLY A O 1
ATOM 707 N N . SER A 1 94 ? -6.434 2.229 -3.659 1.00 85.06 94 SER A N 1
ATOM 708 C CA . SER A 1 94 ? -5.144 2.840 -3.349 1.00 85.06 94 SER A CA 1
ATOM 709 C C . SER A 1 94 ? -4.525 3.403 -4.628 1.00 85.06 94 SER A C 1
ATOM 711 O O . SER A 1 94 ? -4.945 3.066 -5.735 1.00 85.06 94 SER A O 1
ATOM 713 N N . THR A 1 95 ? -3.541 4.289 -4.472 1.00 89.75 95 THR A N 1
ATOM 714 C CA . THR A 1 95 ? -2.788 4.856 -5.595 1.00 89.75 95 THR A CA 1
ATOM 715 C C . THR A 1 95 ? -1.311 4.809 -5.271 1.00 89.75 95 THR A C 1
ATOM 717 O O . THR A 1 95 ? -0.896 5.362 -4.248 1.00 89.75 95 THR A O 1
ATOM 720 N N . ILE A 1 96 ? -0.525 4.182 -6.137 1.00 90.69 96 ILE A N 1
ATOM 721 C CA . ILE A 1 96 ? 0.915 4.022 -5.941 1.00 90.69 96 ILE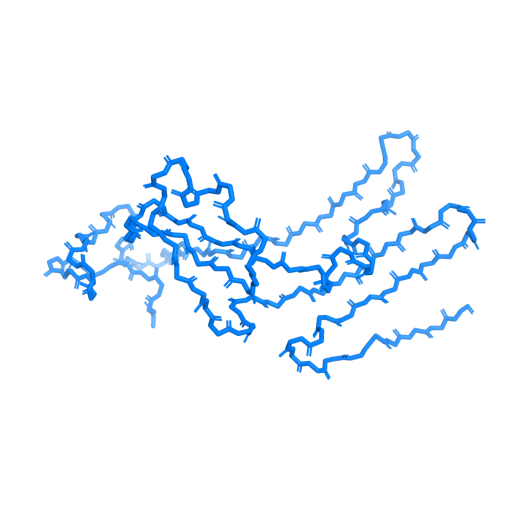 A CA 1
ATOM 722 C C . ILE A 1 96 ? 1.677 4.913 -6.929 1.00 90.69 96 ILE A C 1
ATOM 724 O O . ILE A 1 96 ? 1.248 5.165 -8.048 1.00 90.69 96 ILE A O 1
ATOM 728 N N . GLN A 1 97 ? 2.799 5.472 -6.504 1.00 91.44 97 GLN A N 1
ATOM 729 C CA . GLN A 1 97 ? 3.692 6.243 -7.366 1.00 91.44 97 GLN A CA 1
ATOM 730 C C . GLN A 1 97 ? 5.102 5.758 -7.067 1.00 91.44 97 GLN A C 1
ATOM 732 O O . GLN A 1 97 ? 5.446 5.603 -5.891 1.00 91.44 97 GLN A O 1
ATOM 737 N N . GLY A 1 98 ? 5.886 5.476 -8.104 1.00 90.19 98 GLY A N 1
ATOM 738 C CA . GLY A 1 98 ? 7.156 4.794 -7.918 1.00 90.19 98 GLY A CA 1
ATOM 739 C C . GLY A 1 98 ? 8.224 5.132 -8.942 1.00 90.19 98 GLY A C 1
ATOM 740 O O . GLY A 1 98 ? 7.936 5.544 -10.063 1.00 90.19 98 GLY A O 1
ATOM 741 N N . ILE A 1 99 ? 9.468 4.964 -8.503 1.00 89.12 99 ILE A N 1
ATOM 742 C CA . ILE A 1 99 ? 10.708 5.159 -9.246 1.00 89.12 99 ILE A CA 1
ATOM 743 C C . ILE A 1 99 ? 11.644 3.995 -8.912 1.00 89.12 99 ILE A C 1
ATOM 745 O O . ILE A 1 99 ? 12.014 3.770 -7.764 1.00 89.12 99 ILE A O 1
ATOM 749 N N . GLU A 1 100 ? 12.070 3.258 -9.918 1.00 87.25 100 GLU A N 1
ATOM 750 C CA . GLU A 1 100 ? 12.942 2.100 -9.805 1.00 87.25 100 GLU A CA 1
ATOM 751 C C . GLU A 1 100 ? 14.235 2.351 -10.576 1.00 87.25 100 GLU A C 1
ATOM 753 O O . GLU A 1 100 ? 14.218 2.875 -11.688 1.00 87.25 100 GLU A O 1
ATOM 758 N N . TRP A 1 101 ? 15.367 1.955 -10.000 1.00 85.19 101 TRP A N 1
ATOM 759 C CA . TRP A 1 101 ? 16.623 1.910 -10.735 1.00 85.19 101 TRP A CA 1
ATOM 760 C C . TRP A 1 101 ? 16.765 0.548 -11.409 1.00 85.19 101 TRP A C 1
ATOM 762 O O . TRP A 1 101 ? 16.777 -0.487 -10.740 1.00 85.19 101 TRP A O 1
ATOM 772 N N . ARG A 1 102 ? 16.924 0.529 -12.734 1.00 82.19 102 ARG A N 1
ATOM 773 C CA . ARG A 1 102 ? 17.107 -0.713 -13.490 1.00 82.19 102 ARG A CA 1
ATOM 774 C C . ARG A 1 102 ? 18.560 -0.889 -13.893 1.00 82.19 102 ARG A C 1
ATOM 776 O O . ARG A 1 102 ? 19.043 -0.237 -14.815 1.00 82.19 102 ARG A O 1
ATOM 783 N N . ASN A 1 103 ? 19.236 -1.827 -13.228 1.00 82.25 103 ASN A N 1
ATOM 784 C CA . ASN A 1 103 ? 20.640 -2.158 -13.494 1.00 82.25 103 ASN A CA 1
ATOM 785 C C . ASN A 1 103 ? 20.885 -2.625 -14.939 1.00 82.25 103 ASN A C 1
ATOM 787 O O . ASN A 1 103 ? 21.921 -2.301 -15.505 1.00 82.25 103 ASN A O 1
ATOM 791 N N . GLU A 1 104 ? 19.931 -3.336 -15.545 1.00 84.12 104 GLU A N 1
ATOM 792 C CA . GLU A 1 104 ? 20.042 -3.885 -16.908 1.00 84.12 104 GLU A CA 1
ATOM 793 C C . GLU A 1 104 ? 20.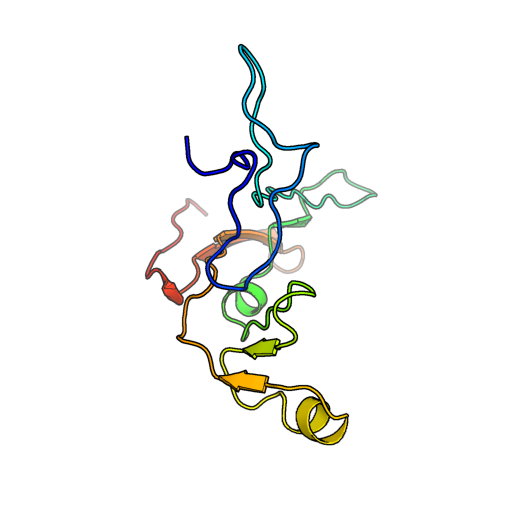201 -2.803 -17.983 1.00 84.12 104 GLU A C 1
ATOM 795 O O . GLU A 1 104 ? 20.917 -2.996 -18.961 1.00 84.12 104 GLU A O 1
ATOM 800 N N . VAL A 1 105 ? 19.545 -1.657 -17.786 1.00 85.81 105 VAL A N 1
ATOM 801 C CA . VAL A 1 105 ? 19.543 -0.523 -18.724 1.00 85.81 105 VAL A CA 1
ATOM 802 C C . VAL A 1 105 ? 20.268 0.705 -18.168 1.00 85.81 105 VAL A C 1
ATOM 804 O O . VAL A 1 105 ? 20.358 1.718 -18.853 1.00 85.81 105 VAL A O 1
ATOM 807 N N . ASN A 1 106 ? 20.800 0.614 -16.943 1.00 86.69 106 ASN A N 1
ATOM 808 C CA . ASN A 1 106 ? 21.499 1.682 -16.223 1.00 86.69 106 ASN A CA 1
ATOM 809 C C . ASN A 1 106 ? 20.714 3.012 -16.201 1.00 86.69 106 ASN A C 1
ATOM 811 O O . ASN A 1 106 ? 21.278 4.079 -16.444 1.00 86.69 106 ASN A O 1
ATOM 815 N N . GLN A 1 107 ? 19.403 2.935 -15.950 1.00 86.06 107 GLN A N 1
ATOM 816 C CA . GLN A 1 107 ? 18.480 4.074 -15.996 1.00 86.06 107 GLN A CA 1
ATOM 817 C C . GLN A 1 107 ? 17.415 3.989 -14.899 1.00 86.06 107 GLN A C 1
ATOM 819 O O . GLN A 1 107 ? 17.057 2.903 -14.432 1.00 86.06 107 GLN A O 1
ATOM 824 N N . TYR A 1 108 ? 16.871 5.150 -14.531 1.00 86.75 108 TYR A N 1
ATOM 825 C CA . TYR A 1 108 ? 15.672 5.238 -13.705 1.00 86.75 108 TYR A CA 1
ATOM 826 C C . TYR A 1 108 ? 14.418 5.010 -14.544 1.00 86.75 108 TYR A C 1
ATOM 828 O O . TYR A 1 108 ? 14.302 5.492 -15.666 1.00 86.75 108 TYR A O 1
ATOM 836 N N . TRP A 1 109 ? 13.470 4.288 -13.968 1.00 87.25 109 TRP A N 1
ATOM 837 C CA . TRP A 1 109 ? 12.145 4.047 -14.513 1.00 87.25 109 TRP A CA 1
ATOM 838 C C . TRP A 1 109 ? 11.122 4.541 -13.511 1.00 87.25 109 TRP A C 1
ATOM 840 O O . TRP A 1 109 ? 11.159 4.140 -12.355 1.00 87.25 109 TRP A O 1
ATOM 850 N N . ALA A 1 110 ? 10.201 5.386 -13.946 1.00 89.69 110 ALA A N 1
ATOM 851 C CA . ALA A 1 110 ? 9.118 5.869 -13.108 1.00 89.69 110 ALA A CA 1
ATOM 852 C C . ALA A 1 110 ? 7.781 5.344 -13.633 1.00 89.69 110 ALA A C 1
ATOM 854 O O . ALA A 1 110 ? 7.619 5.151 -14.838 1.00 89.69 110 ALA A O 1
ATOM 855 N N . ASN A 1 111 ? 6.833 5.102 -12.732 1.00 90.56 111 ASN A N 1
ATOM 856 C CA . ASN A 1 111 ? 5.456 4.802 -13.099 1.00 90.56 111 ASN A CA 1
ATOM 857 C C . ASN A 1 111 ? 4.479 5.499 -12.151 1.00 90.56 111 ASN A C 1
ATOM 859 O O . ASN A 1 111 ? 4.736 5.662 -10.952 1.00 90.56 111 ASN A O 1
ATOM 863 N N . CYS A 1 112 ? 3.338 5.871 -12.715 1.00 90.31 112 CYS A N 1
ATOM 864 C CA . CYS A 1 112 ? 2.224 6.471 -12.015 1.00 90.31 112 CYS A CA 1
ATOM 865 C C . CYS A 1 112 ? 1.024 5.542 -12.132 1.00 90.31 112 CYS A C 1
ATOM 867 O O . CYS A 1 112 ? 0.646 5.165 -13.234 1.00 90.31 112 CYS A O 1
ATOM 869 N N . ASP A 1 113 ? 0.400 5.213 -11.003 1.00 90.12 113 ASP A N 1
ATOM 870 C CA . ASP A 1 113 ? -0.748 4.309 -10.989 1.00 90.12 113 ASP A CA 1
ATOM 871 C C . ASP A 1 113 ? -1.895 4.818 -11.871 1.00 90.12 113 ASP A C 1
ATOM 873 O O . ASP A 1 113 ? -2.449 5.911 -11.662 1.00 90.12 113 ASP A O 1
ATOM 877 N N . ILE A 1 114 ? -2.268 3.980 -12.841 1.00 87.00 114 ILE A N 1
ATOM 878 C CA . ILE A 1 114 ? -3.322 4.250 -13.820 1.00 87.00 114 ILE A CA 1
ATOM 879 C C . ILE A 1 114 ? -4.676 4.537 -13.169 1.00 87.00 114 ILE A C 1
ATOM 881 O O . ILE A 1 114 ? -5.486 5.263 -13.743 1.00 87.00 114 ILE A O 1
ATOM 885 N N . ARG A 1 115 ? -4.919 4.040 -11.946 1.00 88.06 115 ARG A N 1
ATOM 886 C CA . ARG A 1 115 ? -6.167 4.253 -11.193 1.00 88.06 115 ARG A CA 1
ATOM 887 C C . ARG A 1 115 ? -6.443 5.732 -10.929 1.00 88.06 115 ARG A C 1
ATOM 889 O O . ARG A 1 115 ? -7.599 6.116 -10.772 1.00 88.06 115 ARG A O 1
ATOM 896 N N . LYS A 1 116 ? -5.395 6.565 -10.889 1.00 89.25 116 LYS A N 1
ATOM 897 C CA . LYS A 1 116 ? -5.492 8.024 -10.710 1.00 89.25 116 LYS A CA 1
ATOM 898 C C . LYS A 1 116 ? -5.227 8.815 -11.999 1.00 89.25 116 LYS A C 1
ATOM 900 O O . LYS A 1 116 ? -5.484 10.016 -12.019 1.00 89.25 116 LYS A O 1
ATOM 905 N N . GLY A 1 117 ? -4.719 8.168 -13.051 1.00 85.44 117 GLY A N 1
ATOM 906 C CA . GLY A 1 117 ? -4.439 8.796 -14.349 1.00 85.44 117 GLY A CA 1
ATOM 907 C C . GLY A 1 117 ? -3.227 9.737 -14.368 1.00 85.44 117 GLY A C 1
ATOM 908 O O . GLY A 1 117 ? -3.217 10.696 -15.134 1.00 85.44 117 GLY A O 1
ATOM 909 N N . GLY A 1 118 ? -2.233 9.511 -13.503 1.00 87.12 118 GLY A N 1
ATOM 910 C CA . GLY A 1 118 ? -0.980 10.277 -13.517 1.00 87.12 118 GLY A CA 1
ATOM 911 C C . GLY A 1 118 ? -0.016 9.817 -14.615 1.00 87.12 118 GLY A C 1
ATOM 912 O O . GLY A 1 118 ? -0.173 8.729 -15.162 1.00 87.12 118 GLY A O 1
ATOM 913 N N . ALA A 1 119 ? 1.008 10.623 -14.894 1.00 90.12 119 ALA A N 1
ATOM 914 C CA . ALA A 1 119 ? 2.116 10.257 -15.773 1.00 90.12 119 ALA A CA 1
ATOM 915 C C . ALA A 1 119 ? 3.452 10.716 -15.163 1.00 90.12 119 ALA A C 1
ATOM 917 O O . ALA A 1 119 ? 3.501 11.808 -14.585 1.00 90.12 119 ALA A O 1
ATOM 918 N N . PRO A 1 120 ? 4.518 9.906 -15.267 1.00 89.81 120 PRO A N 1
ATOM 919 C CA . PRO A 1 120 ? 5.847 10.316 -14.845 1.00 89.81 120 PRO A CA 1
ATOM 920 C C . PRO A 1 120 ? 6.472 11.256 -15.882 1.00 89.81 120 PRO A C 1
ATOM 922 O O . PRO A 1 120 ? 6.164 11.171 -17.069 1.00 89.81 120 PRO A O 1
ATOM 925 N N . ASP A 1 121 ? 7.390 12.111 -15.438 1.00 90.88 121 ASP A N 1
ATOM 926 C CA . ASP A 1 121 ? 8.204 12.963 -16.308 1.00 90.88 121 ASP A CA 1
ATOM 927 C C . ASP A 1 121 ? 9.648 13.012 -15.787 1.00 90.88 121 ASP A C 1
ATOM 929 O O . ASP A 1 121 ? 9.893 12.849 -14.586 1.00 90.88 121 ASP A O 1
ATOM 933 N N . GLY A 1 122 ? 10.608 13.200 -16.688 1.00 85.44 122 GLY A N 1
ATOM 934 C CA . GLY A 1 122 ? 12.028 13.183 -16.364 1.00 85.44 122 GLY A CA 1
ATOM 935 C C . GLY A 1 122 ? 12.933 13.354 -17.579 1.00 85.44 122 GLY A C 1
ATOM 936 O O . GLY A 1 122 ? 12.542 13.119 -18.719 1.00 85.44 122 GLY A O 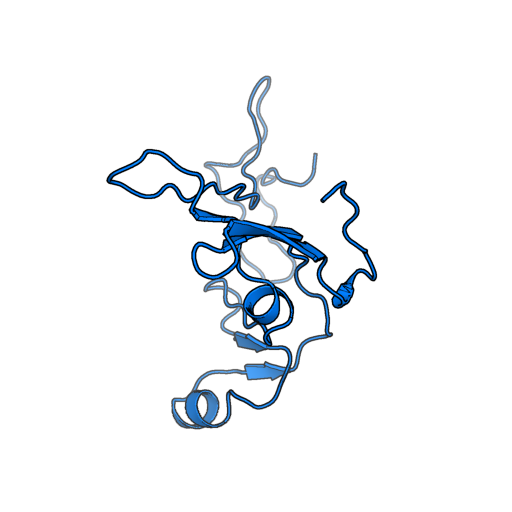1
ATOM 937 N N . ILE A 1 123 ? 14.175 13.753 -17.314 1.00 73.44 123 ILE A N 1
ATOM 938 C CA . ILE A 1 123 ? 15.238 13.825 -18.319 1.00 73.44 123 ILE A CA 1
ATOM 939 C C . ILE A 1 123 ? 16.056 12.531 -18.294 1.00 73.44 123 ILE A C 1
ATOM 941 O O . ILE A 1 123 ? 16.415 12.048 -17.217 1.00 73.44 123 ILE A O 1
ATOM 945 N N . SER A 1 124 ? 16.307 11.967 -19.477 1.00 58.66 124 SER A N 1
ATOM 946 C CA . SER A 1 124 ? 17.167 10.794 -19.688 1.00 58.66 124 SER A CA 1
ATOM 947 C C . SER A 1 124 ? 18.645 11.150 -19.626 1.00 58.66 124 SER A C 1
ATOM 949 O O . SER A 1 124 ? 18.998 12.156 -20.287 1.00 58.66 124 SER A O 1
#